Protein AF-A0A258BQJ9-F1 (afdb_monomer)

Mean predicted aligned error: 8.63 Å

Structure (mmCIF, N/CA/C/O backbone):
data_AF-A0A258BQJ9-F1
#
_entry.id   AF-A0A258BQJ9-F1
#
loop_
_atom_site.group_PDB
_atom_site.id
_atom_site.type_symbol
_atom_site.label_atom_id
_atom_site.label_alt_id
_atom_site.label_comp_id
_atom_site.label_asym_id
_atom_site.label_entity_id
_atom_site.label_seq_id
_atom_site.pdbx_PDB_ins_code
_atom_site.Cartn_x
_atom_site.Cartn_y
_atom_site.Cartn_z
_atom_site.occupancy
_atom_site.B_iso_or_equiv
_atom_site.auth_seq_id
_atom_site.auth_comp_id
_atom_site.auth_asym_id
_atom_site.auth_atom_id
_atom_site.pdbx_PDB_model_num
ATOM 1 N N . MET A 1 1 ? 13.852 16.360 11.196 1.00 45.06 1 MET A N 1
ATOM 2 C CA . MET A 1 1 ? 13.530 16.015 9.794 1.00 45.06 1 MET A CA 1
ATOM 3 C C . MET A 1 1 ? 13.256 14.515 9.757 1.00 45.06 1 MET A C 1
ATOM 5 O O . MET A 1 1 ? 14.196 13.732 9.816 1.00 45.06 1 MET A O 1
ATOM 9 N N . ALA A 1 2 ? 11.987 14.111 9.853 1.00 45.62 2 ALA A N 1
ATOM 10 C CA . ALA A 1 2 ? 11.612 12.701 9.948 1.00 45.62 2 ALA A CA 1
ATOM 11 C C . ALA A 1 2 ? 11.823 12.031 8.585 1.00 45.62 2 ALA A C 1
ATOM 13 O O . ALA A 1 2 ? 11.255 12.463 7.586 1.00 45.62 2 ALA A O 1
ATOM 14 N N . ARG A 1 3 ?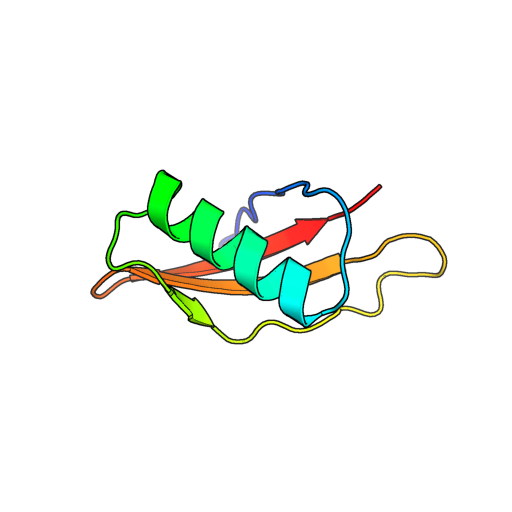 12.690 11.020 8.529 1.00 44.97 3 ARG A N 1
ATOM 15 C CA . ARG A 1 3 ? 12.856 10.177 7.344 1.00 44.97 3 ARG A CA 1
ATOM 16 C C . ARG A 1 3 ? 11.709 9.164 7.344 1.00 44.97 3 ARG A C 1
ATOM 18 O O . ARG A 1 3 ? 11.648 8.387 8.296 1.00 44.97 3 ARG A O 1
ATOM 25 N N . PRO A 1 4 ? 10.817 9.140 6.340 1.00 48.72 4 PRO A N 1
ATOM 26 C CA . PRO A 1 4 ? 9.856 8.058 6.232 1.00 48.72 4 PRO A CA 1
ATOM 27 C C . PRO A 1 4 ? 10.643 6.798 5.861 1.00 48.72 4 PRO A C 1
ATOM 29 O O . PRO A 1 4 ? 11.279 6.728 4.807 1.00 48.72 4 PRO A O 1
ATOM 32 N N . PHE A 1 5 ? 10.686 5.833 6.775 1.00 51.9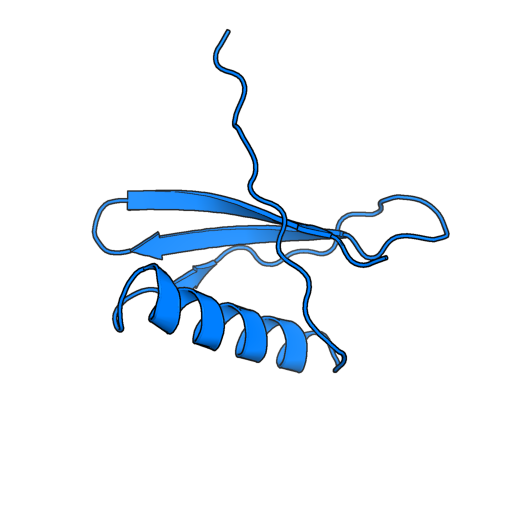1 5 PHE A N 1
ATOM 33 C CA . PHE A 1 5 ? 11.253 4.519 6.509 1.00 51.91 5 PHE A CA 1
ATOM 34 C C . PHE A 1 5 ? 10.253 3.750 5.644 1.00 51.91 5 PHE A C 1
ATOM 36 O O . PHE A 1 5 ? 9.341 3.115 6.157 1.00 51.91 5 PHE A O 1
ATOM 43 N N . PHE A 1 6 ? 10.395 3.839 4.323 1.00 48.53 6 PHE A N 1
ATOM 44 C CA . PHE A 1 6 ? 9.566 3.069 3.400 1.00 48.53 6 PHE A CA 1
ATOM 45 C C . PHE A 1 6 ? 10.007 1.603 3.407 1.00 48.53 6 PHE A C 1
ATOM 47 O O . PHE A 1 6 ? 11.156 1.288 3.083 1.00 48.53 6 PHE A O 1
ATOM 54 N N . ARG A 1 7 ? 9.094 0.700 3.771 1.00 55.44 7 ARG A N 1
ATOM 55 C CA . ARG A 1 7 ? 9.314 -0.747 3.688 1.00 55.44 7 ARG A CA 1
ATOM 56 C C . ARG A 1 7 ? 9.146 -1.192 2.233 1.00 55.44 7 ARG A C 1
ATOM 58 O O . ARG A 1 7 ? 8.163 -0.839 1.591 1.00 55.44 7 ARG A O 1
ATOM 65 N N . VAL A 1 8 ? 10.123 -1.935 1.710 1.00 53.38 8 VAL A N 1
ATOM 66 C CA . VAL A 1 8 ? 10.095 -2.491 0.347 1.00 53.38 8 VAL A CA 1
ATOM 67 C C . VAL A 1 8 ? 9.454 -3.872 0.370 1.00 53.38 8 VAL A C 1
ATOM 69 O O . VAL A 1 8 ? 9.864 -4.729 1.150 1.00 53.38 8 VAL A O 1
ATOM 72 N N . ILE A 1 9 ? 8.484 -4.085 -0.517 1.00 62.56 9 ILE A N 1
ATOM 73 C CA . ILE A 1 9 ? 7.829 -5.378 -0.761 1.00 62.56 9 ILE A CA 1
ATOM 74 C C . ILE A 1 9 ? 8.164 -5.814 -2.199 1.00 62.56 9 ILE A C 1
ATOM 76 O O . ILE A 1 9 ? 8.386 -4.962 -3.064 1.00 62.56 9 ILE A O 1
ATOM 80 N N . VAL A 1 10 ? 8.226 -7.124 -2.458 1.00 55.12 10 VAL A N 1
ATOM 81 C CA . VAL A 1 10 ? 8.492 -7.719 -3.782 1.00 55.12 10 VAL A CA 1
ATOM 82 C C . VAL A 1 10 ? 7.405 -8.762 -4.076 1.00 55.12 10 VAL A C 1
ATOM 84 O O . VAL A 1 10 ? 7.221 -9.676 -3.279 1.00 55.12 10 VAL A O 1
ATOM 87 N N . ALA A 1 11 ? 6.701 -8.655 -5.210 1.00 53.25 11 ALA A N 1
ATOM 88 C CA . ALA A 1 11 ? 5.636 -9.581 -5.637 1.00 53.25 11 ALA A CA 1
ATOM 89 C C . ALA A 1 11 ? 5.822 -10.040 -7.105 1.00 53.25 11 ALA A C 1
ATOM 91 O O . ALA A 1 11 ? 6.451 -9.336 -7.901 1.00 53.25 11 ALA A O 1
ATOM 92 N N . LYS A 1 12 ? 5.294 -11.220 -7.483 1.00 47.53 12 LYS A N 1
ATOM 93 C CA . LYS A 1 12 ? 5.449 -11.836 -8.823 1.00 47.53 12 LYS A CA 1
ATOM 94 C C . LYS A 1 12 ? 4.185 -11.671 -9.701 1.00 47.53 12 LYS A C 1
ATOM 96 O O . LYS A 1 12 ? 3.102 -12.057 -9.298 1.00 47.53 12 LYS A O 1
ATOM 101 N N . MET A 1 13 ? 4.410 -11.082 -10.885 1.00 48.50 13 MET A N 1
ATOM 102 C CA . MET A 1 13 ? 3.588 -10.743 -12.076 1.00 48.50 13 MET A CA 1
ATOM 103 C C . MET A 1 13 ? 2.057 -10.945 -12.149 1.00 48.50 13 MET A C 1
ATOM 105 O O . MET A 1 13 ? 1.561 -12.067 -12.136 1.00 48.50 13 MET A O 1
ATOM 109 N N . GLY A 1 14 ? 1.404 -9.839 -12.534 1.00 50.44 14 GLY A N 1
ATOM 110 C CA . GLY A 1 14 ? 0.301 -9.736 -13.496 1.00 50.44 14 GLY A CA 1
ATOM 111 C C . GLY A 1 14 ? 0.090 -8.256 -13.900 1.00 50.44 14 GLY A C 1
ATOM 112 O O . GLY A 1 14 ? 0.909 -7.408 -13.539 1.00 50.44 14 GLY A O 1
ATOM 113 N N . THR A 1 15 ? -0.944 -7.937 -14.681 1.00 61.19 15 THR A N 1
ATOM 114 C CA . THR A 1 15 ? -1.354 -6.563 -15.058 1.00 61.19 15 THR A CA 1
ATOM 115 C C . THR A 1 15 ? -1.557 -5.642 -13.838 1.00 61.19 15 THR A C 1
ATOM 117 O O . THR A 1 15 ? -1.523 -6.101 -12.702 1.00 61.19 15 THR A O 1
ATOM 120 N N . ALA A 1 16 ? -1.781 -4.331 -14.025 1.00 63.38 16 ALA A N 1
ATOM 121 C CA . ALA A 1 16 ? -2.004 -3.399 -12.901 1.00 63.38 16 ALA A CA 1
ATOM 122 C C . ALA A 1 16 ? -3.065 -3.906 -11.895 1.00 63.38 16 ALA A C 1
ATOM 124 O O . ALA A 1 16 ? -2.906 -3.737 -10.689 1.00 63.38 16 ALA A O 1
ATOM 125 N N . ASN A 1 17 ? -4.076 -4.620 -12.397 1.00 70.81 17 ASN A N 1
ATOM 126 C CA . ASN A 1 17 ? -5.127 -5.254 -11.605 1.00 70.81 17 ASN A CA 1
ATOM 127 C C . ASN A 1 17 ? -4.622 -6.422 -10.732 1.00 70.81 17 ASN A C 1
ATOM 129 O O . ASN A 1 17 ? -5.089 -6.631 -9.616 1.00 70.81 17 ASN A O 1
ATOM 133 N N . ASP A 1 18 ? -3.638 -7.180 -11.214 1.00 79.75 18 ASP A N 1
ATOM 134 C CA . ASP A 1 18 ? -3.021 -8.268 -10.452 1.00 79.75 18 ASP A CA 1
ATOM 135 C C . ASP A 1 18 ? -2.102 -7.734 -9.347 1.00 79.75 18 ASP A C 1
ATOM 137 O O . ASP A 1 18 ? -2.027 -8.321 -8.268 1.00 79.75 18 ASP A O 1
ATOM 141 N N . ILE A 1 19 ? -1.436 -6.596 -9.589 1.00 81.44 19 ILE A N 1
ATOM 142 C CA . ILE A 1 19 ? -0.652 -5.895 -8.563 1.00 81.44 19 ILE A CA 1
ATOM 143 C C . ILE A 1 19 ? -1.579 -5.415 -7.448 1.00 81.44 19 ILE A C 1
ATOM 145 O O . ILE A 1 19 ? -1.291 -5.657 -6.279 1.00 81.44 19 ILE A O 1
ATOM 149 N N . GLU A 1 20 ? -2.704 -4.792 -7.797 1.00 87.81 20 GLU A N 1
ATOM 150 C CA . GLU A 1 20 ? -3.696 -4.330 -6.823 1.00 87.81 20 GLU A CA 1
ATOM 151 C C . GLU A 1 20 ? -4.233 -5.488 -5.969 1.00 87.81 20 GLU A C 1
ATOM 153 O O . GLU A 1 20 ? -4.245 -5.413 -4.737 1.00 87.81 20 GLU A O 1
ATOM 158 N N . LYS A 1 21 ? -4.593 -6.610 -6.605 1.00 88.81 21 LYS A N 1
ATOM 159 C CA . LYS A 1 21 ? -5.064 -7.807 -5.900 1.00 88.81 21 LYS A CA 1
ATOM 160 C C . LYS A 1 21 ? -3.993 -8.390 -4.977 1.00 88.81 21 LYS A C 1
ATOM 162 O O . LYS A 1 21 ? -4.302 -8.725 -3.836 1.00 88.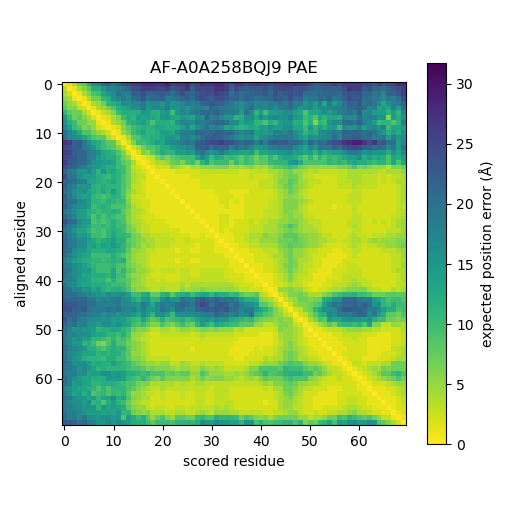81 21 LYS A O 1
ATOM 167 N N . GLY A 1 22 ? -2.753 -8.512 -5.452 1.00 89.81 22 GLY A N 1
ATOM 168 C CA . GLY A 1 22 ? -1.641 -9.032 -4.654 1.00 89.81 22 GLY A CA 1
ATOM 169 C C . GLY A 1 22 ? -1.311 -8.142 -3.456 1.00 89.81 22 GLY A C 1
ATOM 170 O O . GLY A 1 22 ? -1.117 -8.643 -2.352 1.00 89.81 22 GLY A O 1
ATOM 171 N N . LEU A 1 23 ? -1.311 -6.821 -3.649 1.00 90.81 23 LEU A N 1
ATOM 172 C CA . LEU A 1 23 ? -1.105 -5.855 -2.569 1.00 90.81 23 LEU A CA 1
ATOM 173 C C . LEU A 1 23 ? -2.259 -5.862 -1.562 1.00 90.81 23 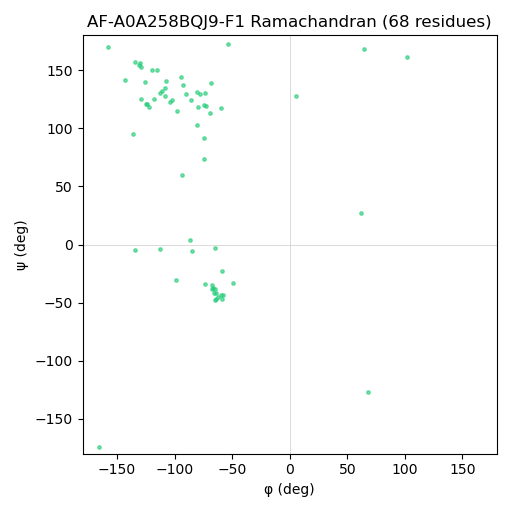LEU A C 1
ATOM 175 O O . LEU A 1 23 ? -2.007 -5.747 -0.370 1.00 90.81 23 LEU A O 1
ATOM 179 N N . SER A 1 24 ? -3.502 -6.028 -2.019 1.00 92.19 24 SER A N 1
ATOM 180 C CA . SER A 1 24 ? -4.673 -6.120 -1.137 1.00 92.19 24 SER A CA 1
ATOM 181 C C . SER A 1 24 ? -4.641 -7.372 -0.258 1.00 92.19 24 SER A C 1
ATOM 183 O O . SER A 1 24 ? -4.967 -7.307 0.924 1.00 92.19 24 SER A O 1
ATOM 185 N N . ASP A 1 25 ? -4.248 -8.513 -0.825 1.00 92.88 25 ASP A N 1
ATOM 186 C CA . ASP A 1 25 ? -4.101 -9.774 -0.089 1.00 92.88 25 ASP A CA 1
ATOM 187 C C . ASP A 1 25 ? -2.985 -9.671 0.962 1.00 92.88 25 ASP A C 1
ATOM 189 O O . ASP A 1 25 ? -3.211 -9.906 2.149 1.00 92.88 25 ASP A O 1
ATOM 193 N N . TRP A 1 26 ? -1.825 -9.157 0.542 1.00 93.00 26 TRP A N 1
ATOM 194 C CA . TRP A 1 26 ? -0.696 -8.856 1.419 1.00 93.00 26 TRP A CA 1
ATOM 195 C C . TRP A 1 26 ? -1.068 -7.867 2.539 1.00 93.00 26 TRP A C 1
ATOM 197 O O . TRP A 1 26 ? -0.730 -8.083 3.703 1.00 93.00 26 TRP A O 1
ATOM 207 N N . ALA A 1 27 ? -1.809 -6.800 2.224 1.00 93.00 27 ALA A N 1
ATOM 208 C CA . ALA A 1 27 ? -2.262 -5.819 3.207 1.00 93.00 27 ALA A CA 1
ATOM 209 C C . ALA A 1 27 ? -3.126 -6.472 4.288 1.00 93.00 27 ALA A C 1
ATOM 211 O O . ALA A 1 27 ? -2.930 -6.212 5.474 1.00 93.00 27 ALA A O 1
ATOM 212 N N . ARG A 1 28 ? -4.040 -7.365 3.894 1.00 92.75 28 ARG A N 1
ATOM 213 C CA . ARG A 1 28 ? -4.901 -8.087 4.835 1.00 92.75 28 ARG A CA 1
ATOM 214 C C . ARG A 1 28 ? -4.127 -9.060 5.713 1.00 92.75 28 ARG A C 1
ATOM 216 O O . ARG A 1 28 ? -4.432 -9.165 6.899 1.00 92.75 28 ARG A O 1
ATOM 223 N N . GLU A 1 29 ? -3.126 -9.736 5.154 1.00 93.06 29 GLU A N 1
ATOM 224 C CA . GLU A 1 29 ? -2.262 -10.655 5.899 1.00 93.06 29 GLU A CA 1
ATOM 225 C C . GLU A 1 29 ? -1.418 -9.923 6.959 1.00 93.06 29 GLU A C 1
ATOM 227 O O . GLU A 1 29 ? -1.258 -10.418 8.074 1.00 93.06 29 GLU A O 1
ATOM 232 N N . HIS A 1 30 ? -0.920 -8.721 6.648 1.00 91.25 30 HIS A N 1
ATOM 233 C CA . HIS A 1 30 ? 0.019 -8.003 7.518 1.00 91.25 30 HIS A CA 1
ATOM 234 C C . HIS A 1 30 ? -0.597 -6.924 8.418 1.00 91.25 30 HIS A C 1
ATOM 236 O O . HIS A 1 30 ? -0.072 -6.683 9.505 1.00 91.25 30 HIS A O 1
ATOM 242 N N . TYR A 1 31 ? -1.682 -6.275 7.991 1.00 88.94 31 TYR A N 1
ATOM 243 C CA . TYR A 1 31 ? -2.344 -5.180 8.720 1.00 88.94 31 TYR A CA 1
ATOM 244 C C . TYR A 1 31 ? -3.746 -5.569 9.224 1.00 88.94 31 TYR A C 1
ATOM 246 O O . TYR A 1 31 ? -4.371 -4.805 9.959 1.00 88.94 31 TYR A O 1
ATOM 254 N N . GLY A 1 32 ? -4.221 -6.775 8.889 1.00 91.94 32 GLY A N 1
ATOM 255 C CA . GLY A 1 32 ? -5.506 -7.327 9.315 1.00 91.94 32 GLY A CA 1
ATOM 256 C C . GLY A 1 32 ? -6.587 -7.248 8.237 1.00 91.94 32 GLY A C 1
ATOM 257 O O . GLY A 1 32 ? -6.508 -6.466 7.297 1.00 91.94 32 GLY A O 1
ATOM 258 N N . ALA A 1 33 ? -7.647 -8.047 8.385 1.00 91.12 33 ALA A N 1
ATOM 259 C CA . ALA A 1 33 ? -8.657 -8.261 7.340 1.00 91.12 33 ALA A CA 1
ATOM 260 C C . ALA A 1 33 ? -9.389 -6.991 6.852 1.00 91.12 33 ALA A C 1
ATOM 262 O O . ALA A 1 33 ? -9.918 -6.984 5.741 1.00 91.12 33 ALA A O 1
ATOM 263 N N . ALA A 1 34 ? -9.421 -5.933 7.668 1.00 91.94 34 ALA A N 1
ATOM 264 C CA . ALA A 1 34 ? -10.025 -4.645 7.325 1.00 91.94 34 ALA A CA 1
ATOM 265 C C . ALA A 1 34 ? -9.083 -3.704 6.551 1.00 91.94 34 ALA A C 1
ATOM 267 O O . ALA A 1 34 ? -9.518 -2.633 6.138 1.00 91.94 34 ALA A O 1
ATOM 268 N N . ALA A 1 35 ? -7.812 -4.075 6.371 1.00 93.81 35 ALA A N 1
ATOM 269 C CA . ALA A 1 35 ? -6.851 -3.254 5.657 1.00 93.81 35 ALA A CA 1
ATOM 270 C C . ALA A 1 35 ? -7.190 -3.166 4.163 1.00 93.81 35 ALA A C 1
ATOM 272 O O . ALA A 1 35 ? -7.552 -4.163 3.525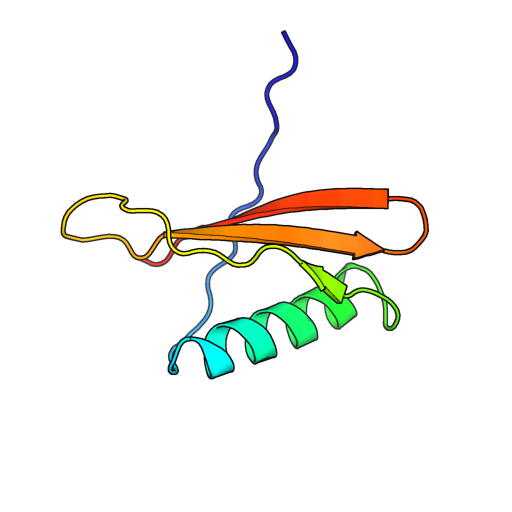 1.00 93.81 35 ALA A O 1
ATOM 273 N N . ALA A 1 36 ? -7.034 -1.968 3.611 1.00 93.94 36 ALA A N 1
ATOM 274 C CA . ALA A 1 36 ? -7.225 -1.673 2.200 1.00 93.94 36 ALA A CA 1
ATOM 275 C C . ALA A 1 36 ? -6.010 -0.929 1.645 1.00 93.94 36 ALA A C 1
ATOM 277 O O . ALA A 1 36 ? -5.301 -0.244 2.380 1.00 93.94 36 ALA A O 1
ATOM 278 N N . ILE A 1 37 ? -5.769 -1.074 0.344 1.00 94.25 37 ILE A N 1
ATOM 279 C CA . ILE A 1 37 ? -4.773 -0.265 -0.356 1.00 94.25 37 ILE A CA 1
ATOM 280 C C . ILE A 1 37 ? -5.454 0.951 -0.987 1.00 94.25 37 ILE A C 1
ATOM 282 O O . ILE A 1 37 ? -6.570 0.848 -1.495 1.00 94.25 37 ILE A O 1
ATOM 286 N N . ALA A 1 38 ? -4.759 2.082 -1.007 1.00 92.94 38 ALA A N 1
ATOM 287 C CA . ALA A 1 38 ? -5.218 3.314 -1.635 1.00 92.94 38 ALA A CA 1
ATOM 288 C C . ALA A 1 38 ? -4.106 3.950 -2.481 1.00 92.94 38 ALA A C 1
ATOM 290 O O . ALA A 1 38 ? -2.915 3.692 -2.290 1.00 92.94 38 ALA A O 1
ATOM 291 N N . GLY A 1 39 ? -4.495 4.782 -3.452 1.00 91.44 39 GLY A N 1
ATOM 292 C CA . GLY A 1 39 ? -3.559 5.637 -4.193 1.00 91.44 39 GLY A CA 1
ATOM 293 C C . GLY A 1 39 ? -2.475 4.901 -4.993 1.00 91.44 39 GLY A C 1
ATOM 294 O O . GLY A 1 39 ? -1.403 5.472 -5.212 1.00 91.44 39 GLY A O 1
ATOM 295 N N . LEU A 1 40 ? -2.728 3.657 -5.426 1.00 91.50 40 LEU A N 1
ATOM 296 C CA . LEU A 1 40 ? -1.763 2.860 -6.187 1.00 91.50 40 LEU A CA 1
ATOM 297 C C . LEU A 1 40 ? -1.383 3.568 -7.493 1.00 91.50 40 LEU A C 1
ATOM 299 O O . LEU A 1 40 ? -2.206 3.770 -8.385 1.00 91.50 40 LEU A O 1
ATOM 303 N N . ARG A 1 41 ? -0.103 3.912 -7.633 1.00 89.00 41 ARG A N 1
ATOM 304 C CA . ARG A 1 41 ? 0.430 4.553 -8.837 1.00 89.00 41 ARG A CA 1
ATOM 305 C C . ARG A 1 41 ? 1.825 4.061 -9.173 1.00 89.00 41 ARG A C 1
ATOM 307 O O . ARG A 1 41 ? 2.679 3.897 -8.301 1.00 89.00 41 ARG A O 1
ATOM 314 N N . ARG A 1 42 ? 2.083 3.892 -10.467 1.00 86.56 42 ARG A N 1
ATOM 315 C CA . ARG A 1 42 ? 3.422 3.589 -10.974 1.00 86.56 42 ARG A CA 1
ATOM 316 C C . ARG A 1 42 ? 4.291 4.841 -10.896 1.00 86.56 42 ARG A C 1
ATOM 318 O O . ARG A 1 42 ? 3.896 5.910 -11.355 1.00 86.56 42 ARG A O 1
ATOM 325 N N . LEU A 1 43 ? 5.486 4.703 -10.338 1.00 86.56 43 LEU A N 1
ATOM 326 C CA . LEU A 1 43 ? 6.519 5.730 -10.370 1.00 86.56 43 LEU A CA 1
ATOM 327 C C . LEU A 1 43 ? 7.425 5.492 -11.580 1.00 86.56 43 LEU A C 1
ATOM 329 O O . LEU A 1 43 ? 7.832 4.362 -11.858 1.00 86.56 43 LEU A O 1
ATOM 333 N N . SER A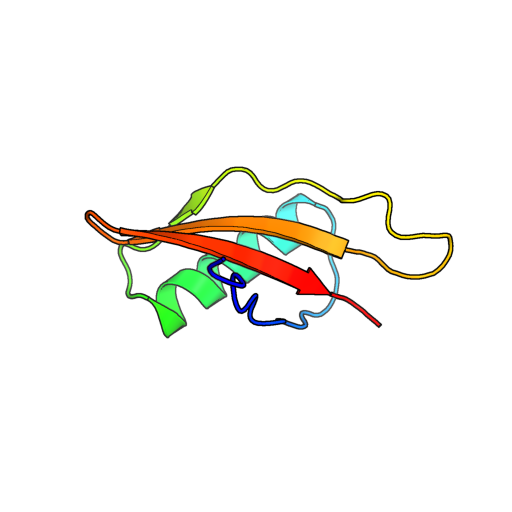 1 44 ? 7.774 6.562 -12.293 1.00 73.44 44 SER A N 1
ATOM 334 C CA . SER A 1 44 ? 8.755 6.538 -13.382 1.00 73.44 44 SER A CA 1
ATOM 335 C C . SER A 1 44 ? 10.174 6.419 -12.805 1.00 73.44 44 SER A C 1
ATOM 337 O O . SER A 1 44 ? 10.917 7.394 -12.729 1.00 73.44 44 SER A O 1
ATOM 339 N N . GLY A 1 45 ? 10.525 5.227 -12.321 1.00 63.31 45 GLY A N 1
ATOM 340 C CA . GLY A 1 45 ? 11.801 4.915 -11.674 1.00 63.31 45 GLY A CA 1
ATOM 341 C C . GLY A 1 45 ? 12.847 4.350 -12.636 1.00 63.31 45 GLY A C 1
ATOM 342 O O . GLY A 1 45 ? 13.311 3.236 -12.432 1.00 63.31 45 GLY A O 1
ATOM 343 N N . GLY A 1 46 ? 13.221 5.098 -13.680 1.00 62.22 46 GLY A N 1
ATOM 344 C CA . GLY A 1 46 ? 14.275 4.704 -14.630 1.00 62.22 46 GLY A CA 1
ATOM 345 C C . GLY A 1 46 ? 13.965 3.451 -15.470 1.00 62.22 46 GLY A C 1
ATOM 346 O O . GLY A 1 46 ? 13.014 2.719 -15.219 1.00 62.22 46 GLY A O 1
ATOM 347 N N . ALA A 1 47 ? 14.774 3.200 -16.501 1.00 56.53 47 ALA A N 1
ATOM 348 C CA . ALA A 1 47 ? 14.498 2.223 -17.565 1.00 56.53 47 ALA A CA 1
ATOM 349 C C . ALA A 1 47 ? 14.426 0.738 -17.137 1.00 56.53 47 ALA A C 1
ATOM 351 O O . ALA A 1 47 ? 14.156 -0.114 -17.979 1.00 56.53 47 ALA A O 1
ATOM 352 N N . SER A 1 48 ? 14.668 0.403 -15.864 1.00 63.97 48 SER A N 1
ATOM 353 C CA . SER A 1 48 ? 14.832 -0.996 -15.431 1.00 63.97 48 SER A CA 1
ATOM 354 C C . SER A 1 48 ? 14.083 -1.384 -14.155 1.00 63.97 48 SER A C 1
ATOM 356 O O . SER A 1 48 ? 14.119 -2.554 -13.803 1.00 63.97 48 SER A O 1
ATOM 358 N N . GLN A 1 49 ? 13.415 -0.462 -13.449 1.00 66.62 49 GLN A N 1
ATOM 359 C CA . GLN A 1 49 ? 12.733 -0.790 -12.188 1.00 66.62 49 GLN A CA 1
ATOM 360 C C . GLN A 1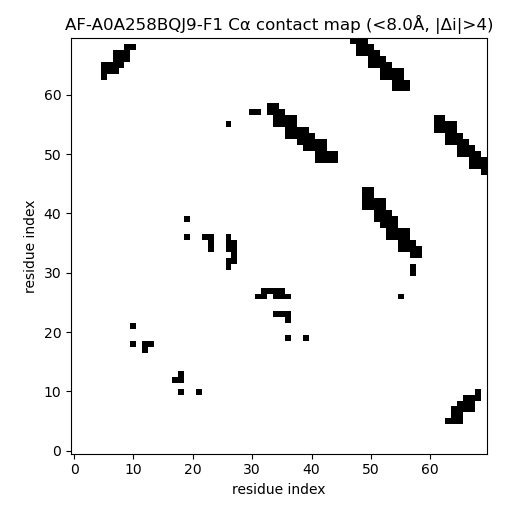 49 ? 11.253 -0.411 -12.231 1.00 66.62 49 GLN A C 1
ATOM 362 O O . GLN A 1 49 ? 10.880 0.753 -12.381 1.00 66.62 49 GLN A O 1
ATOM 367 N N . GLU A 1 50 ? 10.388 -1.405 -12.032 1.00 76.62 50 GLU A N 1
ATOM 368 C CA . GLU A 1 50 ? 8.966 -1.165 -11.798 1.00 76.62 50 GLU A CA 1
ATOM 369 C C . GLU A 1 50 ? 8.777 -0.789 -10.328 1.00 76.62 50 GLU A C 1
ATOM 371 O O . GLU A 1 50 ? 8.840 -1.635 -9.435 1.00 76.62 50 GLU A O 1
ATOM 376 N N . THR A 1 51 ? 8.593 0.507 -10.077 1.00 86.44 51 THR A N 1
ATOM 377 C CA . THR A 1 51 ? 8.339 1.038 -8.734 1.00 86.44 51 THR A CA 1
ATOM 378 C C . THR A 1 51 ? 6.892 1.496 -8.638 1.00 86.44 51 THR A C 1
ATOM 380 O O . THR A 1 51 ? 6.410 2.195 -9.529 1.00 86.44 51 THR A O 1
ATOM 383 N N . TRP A 1 52 ? 6.211 1.137 -7.554 1.00 88.56 52 TRP A N 1
ATOM 384 C CA . TRP A 1 52 ? 4.842 1.568 -7.278 1.00 88.56 52 TRP A CA 1
ATOM 385 C C . TRP A 1 52 ? 4.765 2.223 -5.907 1.00 88.56 52 TRP A C 1
ATOM 387 O O . TRP A 1 52 ? 5.391 1.746 -4.963 1.00 88.56 52 TRP A O 1
ATOM 397 N N . ALA A 1 53 ? 4.002 3.305 -5.809 1.00 90.69 53 ALA A N 1
ATOM 398 C CA . ALA A 1 53 ? 3.635 3.934 -4.547 1.00 90.69 53 ALA A CA 1
ATOM 399 C C . ALA A 1 53 ? 2.165 3.656 -4.251 1.00 90.69 53 ALA A C 1
ATOM 401 O O . ALA A 1 53 ? 1.351 3.673 -5.173 1.00 90.69 53 ALA A O 1
ATOM 402 N N . PHE A 1 54 ? 1.853 3.404 -2.987 1.00 92.94 54 PHE A N 1
ATOM 403 C CA . PHE A 1 54 ? 0.499 3.188 -2.489 1.00 92.94 54 PHE A CA 1
ATOM 404 C C . PHE A 1 54 ? 0.460 3.472 -0.986 1.00 92.94 54 PHE A C 1
ATOM 406 O O . PHE A 1 54 ? 1.500 3.636 -0.348 1.00 92.94 54 PHE A O 1
ATOM 413 N N . GLU A 1 55 ? -0.736 3.520 -0.427 1.00 94.50 55 GLU A N 1
ATOM 414 C CA . GLU A 1 55 ? -0.972 3.654 1.007 1.00 94.50 55 GLU A CA 1
ATOM 415 C C . GLU A 1 55 ? -1.753 2.442 1.509 1.00 94.50 55 GLU A C 1
ATOM 417 O O . GLU A 1 55 ? -2.521 1.847 0.751 1.00 94.50 55 GLU A O 1
ATOM 422 N N . ILE A 1 56 ? -1.540 2.066 2.769 1.00 94.12 56 ILE A N 1
ATOM 423 C CA . ILE A 1 56 ? -2.387 1.112 3.486 1.00 94.12 56 ILE A CA 1
ATOM 424 C C . ILE A 1 56 ? -3.263 1.874 4.459 1.00 94.12 56 ILE A C 1
ATOM 426 O O . ILE A 1 56 ? -2.748 2.531 5.360 1.00 94.12 56 ILE A O 1
ATOM 430 N N . GLU A 1 57 ? -4.571 1.717 4.318 1.00 94.44 57 GLU A N 1
ATOM 431 C CA . GLU A 1 57 ? -5.565 2.206 5.263 1.00 94.44 57 GLU A CA 1
ATOM 432 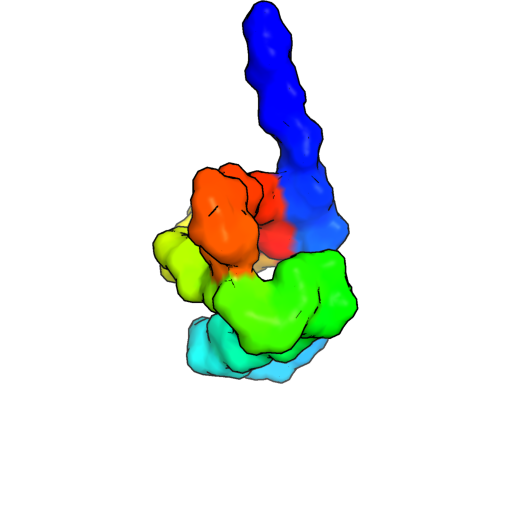C C . GLU A 1 57 ? -5.981 1.052 6.181 1.00 94.44 57 GLU A C 1
ATOM 434 O O . GLU A 1 57 ? -6.546 0.056 5.728 1.00 94.44 57 GLU A O 1
ATOM 439 N N . ALA A 1 58 ? -5.684 1.164 7.478 1.00 89.25 58 ALA A N 1
ATOM 440 C CA . ALA A 1 58 ? -6.052 0.178 8.492 1.00 89.25 58 ALA A CA 1
ATOM 441 C C . ALA A 1 58 ? -6.596 0.889 9.742 1.00 89.25 58 ALA A C 1
ATOM 443 O O . ALA A 1 58 ? -5.849 1.330 10.621 1.00 89.25 58 ALA A O 1
ATOM 444 N N . GLY A 1 59 ? -7.925 1.012 9.815 1.00 85.81 59 GLY A N 1
ATOM 445 C CA . GLY A 1 59 ? -8.599 1.785 10.860 1.00 85.81 59 GLY A CA 1
ATOM 446 C C . GLY A 1 59 ? -8.315 3.282 10.717 1.00 85.81 59 GLY A C 1
ATOM 447 O O . GLY A 1 59 ? -8.511 3.850 9.651 1.00 85.81 59 GLY A O 1
ATOM 448 N N . GLU A 1 60 ? -7.839 3.923 11.785 1.00 84.75 60 GLU A N 1
ATOM 449 C CA . GLU A 1 60 ? -7.509 5.362 11.800 1.00 84.75 60 GLU A CA 1
ATOM 450 C C . GLU A 1 60 ? -6.082 5.670 11.311 1.00 84.75 60 GLU A C 1
ATOM 452 O O . GLU A 1 60 ? -5.625 6.811 11.382 1.00 84.75 60 GLU A O 1
ATOM 457 N N . LYS A 1 61 ? -5.338 4.654 10.860 1.00 85.25 61 LYS A N 1
ATOM 458 C CA . LYS A 1 61 ? -3.944 4.797 10.432 1.00 85.25 61 LYS A CA 1
ATOM 459 C C . LYS A 1 61 ? -3.834 4.607 8.925 1.00 85.25 61 LYS A C 1
ATOM 461 O O . LYS A 1 61 ? -4.332 3.618 8.391 1.00 85.25 61 LYS A O 1
ATOM 466 N N . SER A 1 62 ? -3.129 5.536 8.282 1.00 90.06 62 SER A N 1
ATOM 467 C CA . SER A 1 62 ? -2.654 5.399 6.905 1.00 90.06 62 SER A CA 1
ATOM 468 C C . SER A 1 62 ? -1.127 5.317 6.899 1.00 90.06 62 SER A C 1
ATOM 470 O O . SER A 1 62 ? -0.457 6.128 7.547 1.00 90.06 62 SER A O 1
ATOM 472 N N . GLU A 1 63 ? -0.577 4.319 6.209 1.00 91.56 63 GLU A N 1
ATOM 473 C CA . GLU A 1 63 ? 0.866 4.103 6.081 1.00 91.56 63 GLU A CA 1
ATOM 474 C C . GLU A 1 63 ? 1.291 4.105 4.603 1.00 91.56 63 GLU A C 1
ATOM 476 O O . GLU A 1 63 ? 0.851 3.241 3.841 1.00 91.56 63 GLU A O 1
ATOM 481 N N . PRO A 1 64 ? 2.164 5.035 4.171 1.00 92.56 64 PRO A N 1
ATOM 482 C CA . PRO A 1 64 ? 2.628 5.084 2.791 1.00 92.56 64 PRO A CA 1
ATOM 483 C C . PRO A 1 64 ? 3.754 4.069 2.538 1.00 92.56 64 PRO A C 1
ATOM 485 O O . PRO A 1 64 ? 4.751 4.022 3.263 1.00 92.56 64 PRO A O 1
ATOM 488 N N . LEU A 1 65 ? 3.631 3.293 1.460 1.00 92.06 65 LEU A N 1
ATOM 489 C CA . LEU A 1 65 ? 4.531 2.197 1.099 1.00 92.06 65 LEU A CA 1
ATOM 490 C C . LEU A 1 65 ? 5.012 2.281 -0.356 1.00 92.06 65 LEU A C 1
ATOM 492 O O . LEU A 1 65 ? 4.382 2.883 -1.230 1.00 92.06 65 LEU A O 1
ATOM 496 N N . ILE A 1 66 ? 6.164 1.651 -0.614 1.00 89.94 66 ILE A N 1
ATOM 497 C CA . ILE A 1 66 ? 6.763 1.542 -1.948 1.00 89.94 66 ILE A CA 1
ATOM 498 C C . ILE A 1 66 ? 7.008 0.067 -2.276 1.00 89.94 66 ILE A C 1
ATOM 500 O O . ILE A 1 66 ? 7.797 -0.612 -1.618 1.00 89.94 66 ILE A O 1
ATOM 504 N N . LEU A 1 67 ? 6.399 -0.417 -3.356 1.00 86.62 67 LEU A N 1
ATOM 505 C CA . LEU A 1 67 ? 6.740 -1.703 -3.960 1.00 86.62 67 LEU A CA 1
ATOM 506 C C . LEU A 1 67 ? 7.902 -1.483 -4.935 1.00 86.62 67 LEU A C 1
ATOM 508 O O . LEU A 1 67 ? 7.793 -0.663 -5.851 1.00 86.62 67 LEU A O 1
ATOM 512 N N . ARG A 1 68 ? 9.008 -2.217 -4.761 1.00 85.62 68 ARG A N 1
ATOM 513 C CA . ARG A 1 68 ? 10.134 -2.207 -5.707 1.00 85.62 68 ARG A CA 1
ATOM 514 C C . ARG A 1 68 ? 10.308 -3.594 -6.281 1.00 85.62 68 ARG A C 1
ATOM 516 O O . ARG A 1 68 ? 10.496 -4.552 -5.539 1.00 85.62 68 ARG A O 1
ATOM 523 N N . ARG A 1 69 ? 10.295 -3.686 -7.603 1.00 74.75 69 ARG A N 1
ATOM 524 C CA . ARG A 1 69 ? 10.562 -4.925 -8.318 1.00 74.75 69 ARG A CA 1
ATOM 525 C C . ARG A 1 69 ? 11.927 -4.846 -9.001 1.00 74.75 69 ARG A C 1
ATOM 527 O O . ARG A 1 69 ? 12.197 -3.867 -9.698 1.00 74.75 69 ARG A O 1
ATOM 534 N N . ALA A 1 70 ? 12.761 -5.854 -8.742 1.00 65.38 70 ALA A N 1
ATOM 535 C CA . ALA A 1 70 ? 14.031 -6.098 -9.427 1.00 65.38 70 ALA A CA 1
ATOM 536 C C . ALA A 1 70 ? 13.822 -6.963 -10.675 1.00 65.38 70 ALA A C 1
ATOM 538 O O . ALA A 1 70 ? 12.844 -7.753 -10.682 1.00 65.38 70 ALA A O 1
#

Solvent-accessible surface area (backbone atoms only — not comparable to full-atom values): 4230 Å² total; per-residue (Å²): 134,88,76,82,82,61,61,75,48,75,85,88,88,61,60,76,68,44,49,52,51,52,50,34,53,51,35,22,74,75,65,34,82,78,22,41,70,41,78,76,41,80,47,93,50,65,102,78,33,62,28,33,38,33,31,38,41,41,86,97,44,74,46,73,38,37,39,50,42,130

Secondary structure (DSSP, 8-state):
-----PPEE------HHHHHHHHHHHHHHHH-TT-EEEEEEEE--TTT-EEEEEEEEETTEEEEEEEEE-

pLDDT: mean 78.21, std 16.76, range [44.97, 94.5]

Foldseek 3Di:
DDDQPADEDEDDDDPPVVVLVVVQVVLCVPLNVPKHKADWDFDCPDDPKTKIWIWIDRPPDIRIHIYIYD

Radius of gyration: 12.22 Å; Cα contacts (8 Å, |Δi|>4): 109; chains: 1; bounding box: 25×28×29 Å

Nearest PDB structures (foldseek):
  4nnd-assembly4_G  TM=8.087E-01  e=8.7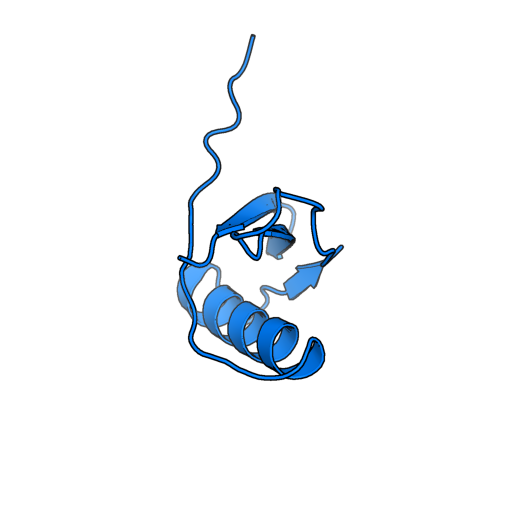18E-02  Homo sapiens
  1g4u-assembly1_S  TM=5.860E-01  e=4.706E-02  Salmonella enterica subsp. enterica serovar Typhimurium
  4nnd-assembly1_A  TM=6.612E-01  e=8.141E-02  Homo sapiens
  4nnd-assembly2_B  TM=6.619E-01  e=8.141E-02  Homo sapiens
  8guo-assembly1_B  TM=4.659E-01  e=8.141E-02  Staphylococcus aureus subsp. aureus NCTC 8325

Sequence (70 aa):
MARPFFRVIVAKMGTANDIEKGLSDWAREHYGAAAAIAGLRRLSGGASQETWAFEIEAGEKSEPLILRRA